Protein AF-A0A7C7V358-F1 (afdb_monomer_lite)

Foldseek 3Di:
DDPDPVVVVVVCPCPDPCPVVVVLVVVLVVLVVVLVVVLVVLVVVCVVCVVCNVVSVVCNVVVNVVSVVVSVVSVVVSVVVVVVVVVVVVVPVVVVVLVVQLVVLVVLLVVLVVCVVPDDDDPVVNVVSVVSNVVSVVSNVVSVVVVVVVVVVVPPPDCPDPDPDDPVVVVVVVVD

pLDDT: mean 75.27, std 15.11, range [42.34, 94.0]

Secondary structure (DSSP, 8-state):
-PPPTHHHHHTTSS--THHHHHHHHHHHHHHHHHHHHHHHHHHHHHHH-GGGHHHHHHHHHHHHHHHHHHHHHHHHHHHHHHHHHHHHHHHHHHHHHHHHHHHHHHHHHHHHHHHHHHS---HHHHHHHHHHHHHHHHHHHHHHHHHHHHHHHTS-----------HHHHHHHTT-

Radius of gyration: 32.17 Å; chains: 1; bounding box: 80×37×87 Å

Sequence (176 aa):
MGPSLTSVLAMSARRSLGLPIILAIAMTAILVVLAVGWVFLATLGIVGAPRLAGLSWTLLSVGSAFLVLLLVGVIIYLGLSIKTINLNRRQSNFIDSVTHEFKSPIASMKLCLQTLSRRQVSEEERKGFYHFMLEDLDRLDQLVNHVLAAGRLDTPLEDDGVEEVGLHTVLEECAA

Structure (mmCIF, N/CA/C/O backbone):
data_AF-A0A7C7V358-F1
#
_entry.id   AF-A0A7C7V358-F1
#
loop_
_atom_site.group_PDB
_atom_site.id
_atom_site.type_symbol
_atom_site.label_atom_id
_atom_site.label_alt_id
_atom_site.label_comp_id
_atom_site.label_asym_id
_atom_site.label_entity_id
_atom_site.label_seq_id
_atom_site.pdbx_PDB_ins_code
_atom_site.Cartn_x
_atom_site.Cartn_y
_atom_site.Cartn_z
_atom_site.occupancy
_atom_site.B_iso_or_equiv
_atom_site.auth_seq_id
_atom_site.auth_comp_id
_atom_site.auth_asym_id
_atom_site.auth_atom_id
_atom_site.pdbx_PDB_model_num
ATOM 1 N N . MET A 1 1 ? 27.150 19.263 29.887 1.00 45.88 1 MET A N 1
ATOM 2 C CA . MET A 1 1 ? 25.807 19.380 29.276 1.00 45.88 1 MET A CA 1
ATOM 3 C C . MET A 1 1 ? 25.882 18.820 27.865 1.00 45.88 1 MET A C 1
ATOM 5 O O . MET A 1 1 ? 26.129 19.558 26.925 1.00 45.88 1 MET A O 1
ATOM 9 N N . GLY A 1 2 ? 25.807 17.495 27.738 1.00 53.81 2 GLY A N 1
ATOM 10 C CA . GLY A 1 2 ? 25.774 16.819 26.440 1.00 53.81 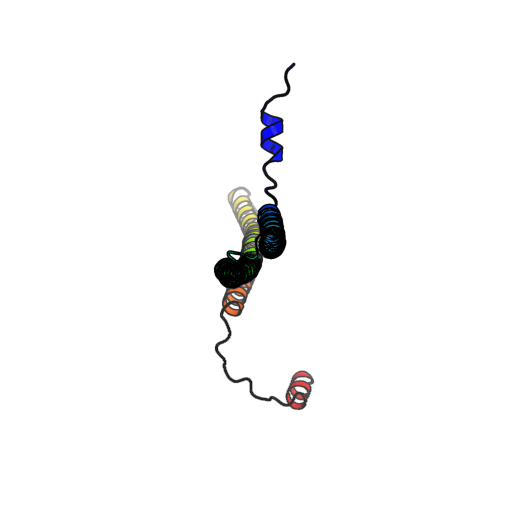2 GLY A CA 1
ATOM 11 C C . GLY A 1 2 ? 24.330 16.438 26.116 1.00 53.81 2 GLY A C 1
ATOM 12 O O . GLY A 1 2 ? 23.625 16.013 27.035 1.00 53.81 2 GLY A O 1
ATOM 13 N N . PRO A 1 3 ? 23.857 16.600 24.873 1.00 47.56 3 PRO A N 1
ATOM 14 C CA . PRO A 1 3 ? 22.538 16.116 24.498 1.00 47.56 3 PRO A CA 1
ATOM 15 C C . PRO A 1 3 ? 22.508 14.587 24.630 1.00 47.56 3 PRO A C 1
ATOM 17 O O . PRO A 1 3 ? 23.305 13.872 24.026 1.00 47.56 3 PRO A O 1
ATOM 20 N N . SER A 1 4 ? 21.612 14.097 25.484 1.00 51.22 4 SER A N 1
ATOM 21 C CA . SER A 1 4 ? 21.390 12.680 25.753 1.00 51.22 4 SER A CA 1
ATOM 22 C C . SER A 1 4 ? 20.957 11.940 24.485 1.00 51.22 4 SER A C 1
ATOM 24 O O . SER A 1 4 ? 19.981 12.325 23.842 1.00 51.22 4 SER A O 1
ATOM 26 N N . LEU A 1 5 ? 21.635 10.825 24.183 1.00 54.69 5 LEU A N 1
ATOM 27 C CA . LEU A 1 5 ? 21.347 9.879 23.087 1.00 54.69 5 LEU A CA 1
ATOM 28 C C . LEU A 1 5 ? 19.884 9.385 23.015 1.00 54.69 5 LEU A C 1
ATOM 30 O O . LEU A 1 5 ? 19.464 8.806 22.015 1.00 54.69 5 LEU A O 1
ATOM 34 N N . THR A 1 6 ? 19.091 9.631 24.053 1.00 54.47 6 THR A N 1
ATOM 35 C CA . THR A 1 6 ? 17.671 9.286 24.141 1.00 54.47 6 THR A CA 1
ATOM 36 C C . THR A 1 6 ? 16.774 10.117 23.216 1.00 54.47 6 THR A C 1
ATOM 38 O O . THR A 1 6 ? 15.739 9.611 22.789 1.00 54.47 6 THR A O 1
ATOM 41 N N . SER A 1 7 ? 17.161 11.342 22.830 1.00 48.53 7 SER A N 1
ATOM 42 C CA . SER A 1 7 ? 16.366 12.162 21.895 1.00 48.53 7 SER A CA 1
ATOM 43 C C . SER A 1 7 ? 16.517 11.723 20.434 1.00 48.53 7 SER A C 1
ATOM 45 O O . SER A 1 7 ? 15.564 11.810 19.662 1.00 48.53 7 SER A O 1
ATOM 47 N N . VAL A 1 8 ? 17.679 11.176 20.063 1.00 51.94 8 VAL A N 1
ATOM 48 C CA . VAL A 1 8 ? 17.954 10.696 18.698 1.00 51.94 8 VAL A CA 1
ATOM 49 C C . VAL A 1 8 ? 17.206 9.388 18.406 1.00 51.94 8 VAL A C 1
ATOM 51 O O . VAL A 1 8 ? 16.753 9.169 17.283 1.00 51.94 8 VAL A O 1
ATOM 54 N N . LEU A 1 9 ? 16.988 8.539 19.418 1.00 48.62 9 LEU A N 1
ATOM 55 C CA . LEU A 1 9 ? 16.274 7.265 19.255 1.00 48.62 9 LEU A CA 1
ATOM 56 C C . LEU A 1 9 ? 14.742 7.406 19.211 1.00 48.62 9 LEU A C 1
ATOM 58 O O . LEU A 1 9 ? 14.074 6.545 18.640 1.00 48.62 9 LEU A O 1
ATOM 62 N N . ALA A 1 10 ? 14.174 8.505 19.720 1.00 42.34 10 ALA A N 1
ATOM 63 C CA . ALA A 1 10 ? 12.727 8.749 19.679 1.00 42.34 10 ALA A CA 1
ATOM 64 C C . ALA A 1 10 ? 12.214 9.235 18.304 1.00 42.34 10 ALA A C 1
ATOM 66 O O . ALA A 1 10 ? 11.021 9.130 18.019 1.00 42.34 10 ALA A O 1
ATOM 67 N N . MET A 1 11 ? 13.094 9.712 17.414 1.00 42.78 11 MET A N 1
ATOM 68 C CA . MET A 1 11 ? 12.719 10.180 16.067 1.00 42.78 11 MET A CA 1
ATOM 69 C C . MET A 1 11 ? 12.643 9.070 15.001 1.00 42.78 11 MET A C 1
ATOM 71 O O . MET A 1 11 ? 12.193 9.326 13.888 1.00 42.78 11 MET A O 1
ATOM 75 N N . SER A 1 12 ? 13.021 7.827 15.323 1.00 43.06 12 SER A N 1
ATOM 76 C CA . SER A 1 12 ? 12.978 6.689 14.382 1.00 43.06 12 SER A CA 1
ATOM 77 C C . SER A 1 12 ? 11.651 5.907 14.419 1.00 43.06 12 SER A C 1
ATOM 79 O O . SER A 1 12 ? 11.396 5.054 13.572 1.00 43.06 12 SER A O 1
ATOM 81 N N . ALA A 1 13 ? 10.753 6.212 15.363 1.00 44.44 13 ALA A N 1
ATOM 82 C CA . ALA A 1 13 ? 9.520 5.452 15.608 1.00 44.44 13 ALA A CA 1
ATOM 83 C C . ALA A 1 13 ? 8.264 6.013 14.904 1.00 44.44 13 ALA A C 1
ATOM 85 O O . ALA A 1 13 ? 7.138 5.810 15.346 1.00 44.44 13 ALA A O 1
ATOM 86 N N . ARG A 1 14 ? 8.445 6.689 13.766 1.00 49.94 14 ARG A N 1
ATOM 87 C CA . ARG A 1 14 ? 7.418 6.835 12.721 1.00 49.94 14 ARG A CA 1
ATOM 88 C C . ARG A 1 14 ? 7.993 6.285 11.423 1.00 49.94 14 ARG A C 1
ATOM 90 O O . ARG A 1 14 ? 8.150 7.022 10.455 1.00 49.94 14 ARG A O 1
ATOM 97 N N . ARG A 1 15 ? 8.409 5.012 11.423 1.00 52.16 15 ARG A N 1
ATOM 98 C CA . ARG A 1 15 ? 8.930 4.352 10.218 1.00 52.16 15 ARG A CA 1
ATOM 99 C C . ARG A 1 15 ? 7.880 4.449 9.120 1.00 52.16 15 ARG A C 1
A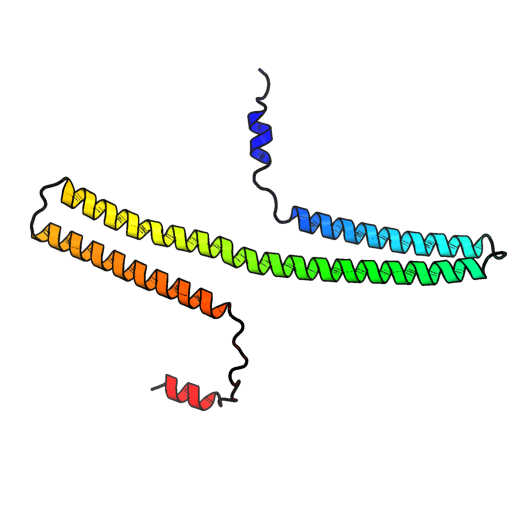TOM 101 O O . ARG A 1 15 ? 6.856 3.775 9.136 1.00 52.16 15 ARG A O 1
ATOM 108 N N . SER A 1 16 ? 8.140 5.372 8.206 1.00 53.31 16 SER A N 1
ATOM 109 C CA . SER A 1 16 ? 7.277 5.749 7.107 1.00 53.31 16 SER A CA 1
ATOM 110 C C . SER A 1 16 ? 7.027 4.530 6.233 1.00 53.31 16 SER A C 1
ATOM 112 O O . SER A 1 16 ? 7.941 4.057 5.562 1.00 53.31 16 SER A O 1
ATOM 114 N N . LEU A 1 17 ? 5.782 4.061 6.174 1.00 56.66 17 LEU A N 1
ATOM 115 C CA . LEU A 1 17 ? 5.354 3.051 5.201 1.00 56.66 17 LEU A CA 1
ATOM 116 C C . LEU A 1 17 ? 5.674 3.466 3.745 1.00 56.66 17 LEU A C 1
ATOM 118 O O . LEU A 1 17 ? 5.749 2.621 2.862 1.00 56.66 17 LEU A O 1
ATOM 122 N N . GLY A 1 18 ? 5.898 4.765 3.502 1.00 59.78 18 GLY A N 1
ATOM 123 C CA . GLY A 1 18 ? 6.345 5.308 2.219 1.00 59.78 18 GLY A CA 1
ATOM 124 C C . GLY A 1 18 ? 7.832 5.109 1.899 1.00 59.78 18 GLY A C 1
ATOM 125 O O . GLY A 1 18 ? 8.185 5.178 0.731 1.00 59.78 18 GLY A O 1
ATOM 126 N N . LEU A 1 19 ? 8.703 4.818 2.876 1.00 70.50 19 LEU A N 1
ATOM 127 C CA . LEU A 1 19 ? 10.143 4.593 2.643 1.00 70.50 19 LEU A CA 1
ATOM 128 C C . LEU A 1 19 ? 10.421 3.435 1.670 1.00 70.50 19 LEU A C 1
ATOM 130 O O . LEU A 1 19 ? 11.157 3.657 0.712 1.00 70.50 19 LEU A O 1
ATOM 134 N N . PRO A 1 20 ? 9.835 2.230 1.841 1.00 75.06 20 PRO A N 1
ATOM 135 C CA . PRO A 1 20 ? 10.057 1.139 0.892 1.00 75.06 20 PRO A CA 1
ATOM 136 C C . PRO A 1 20 ? 9.489 1.447 -0.499 1.00 75.06 20 PRO A C 1
ATOM 138 O O . PRO A 1 20 ? 10.086 1.050 -1.492 1.00 75.06 20 PRO A O 1
ATOM 141 N N . ILE A 1 21 ? 8.384 2.197 -0.592 1.00 78.12 21 ILE A N 1
ATOM 142 C CA . ILE A 1 21 ? 7.776 2.586 -1.875 1.00 78.12 21 ILE A CA 1
ATOM 143 C C . ILE A 1 21 ? 8.664 3.603 -2.602 1.00 78.12 21 ILE A C 1
ATOM 145 O O . ILE A 1 21 ? 8.953 3.437 -3.783 1.00 78.12 21 ILE A O 1
ATOM 149 N N . ILE A 1 22 ? 9.148 4.626 -1.895 1.00 80.81 22 ILE A N 1
ATOM 150 C CA . ILE A 1 22 ? 10.068 5.631 -2.444 1.00 80.81 22 ILE A CA 1
ATOM 151 C C . ILE A 1 22 ? 11.384 4.969 -2.863 1.00 80.81 22 ILE A C 1
ATOM 153 O O . ILE A 1 22 ? 11.877 5.242 -3.954 1.00 80.81 22 ILE A O 1
ATOM 157 N N . LEU A 1 23 ? 11.922 4.062 -2.041 1.00 83.06 23 LEU A N 1
ATOM 158 C CA . LEU A 1 23 ? 13.105 3.267 -2.372 1.00 83.06 23 LEU A CA 1
ATOM 159 C C . LEU A 1 23 ? 12.881 2.447 -3.652 1.00 83.06 23 LEU A C 1
ATOM 161 O O . LEU A 1 23 ? 13.744 2.422 -4.522 1.00 83.06 23 LEU A O 1
ATOM 165 N N . ALA A 1 24 ? 11.715 1.814 -3.789 1.00 83.44 24 ALA A N 1
ATOM 166 C CA . ALA A 1 24 ? 11.365 1.003 -4.947 1.00 83.44 24 ALA A CA 1
ATOM 167 C C . ALA A 1 24 ? 11.211 1.841 -6.230 1.00 83.44 24 ALA A C 1
ATOM 169 O O . ALA A 1 24 ? 11.711 1.453 -7.287 1.00 83.44 24 ALA A O 1
ATOM 170 N N . ILE A 1 25 ? 10.591 3.022 -6.139 1.00 84.88 25 ILE A N 1
ATOM 171 C CA . ILE A 1 25 ? 10.501 3.985 -7.247 1.00 84.88 25 ILE A CA 1
ATOM 172 C C . ILE A 1 25 ? 11.897 4.480 -7.635 1.00 84.88 25 ILE A C 1
ATOM 174 O O . ILE A 1 25 ? 12.236 4.477 -8.816 1.00 84.88 25 ILE A O 1
ATOM 178 N N . ALA A 1 26 ? 12.730 4.852 -6.659 1.00 89.50 26 ALA A N 1
ATOM 179 C CA . ALA A 1 26 ? 14.101 5.294 -6.901 1.00 89.50 26 ALA A CA 1
ATOM 180 C C . ALA A 1 26 ? 14.944 4.192 -7.564 1.00 89.50 26 ALA A C 1
ATOM 182 O O . ALA A 1 26 ? 15.634 4.452 -8.547 1.00 89.50 26 ALA A O 1
ATOM 183 N N . MET A 1 27 ? 14.837 2.950 -7.086 1.00 86.88 27 MET A N 1
ATOM 184 C CA . MET A 1 27 ? 15.497 1.784 -7.679 1.00 86.88 27 MET A CA 1
ATOM 185 C C . MET A 1 27 ? 15.038 1.547 -9.124 1.00 86.88 27 MET A C 1
ATOM 187 O O . MET A 1 27 ? 15.864 1.293 -9.997 1.00 86.88 27 MET A O 1
ATOM 191 N N . THR A 1 28 ? 13.739 1.699 -9.395 1.00 90.12 28 THR A N 1
ATOM 192 C CA . THR A 1 28 ? 13.183 1.596 -10.753 1.00 90.12 28 THR A CA 1
ATOM 193 C C . THR A 1 28 ? 13.727 2.706 -11.653 1.00 90.12 28 THR A C 1
ATOM 195 O O . THR A 1 28 ? 14.178 2.427 -12.759 1.00 90.12 28 THR A O 1
ATOM 198 N N . ALA A 1 29 ? 13.765 3.953 -11.175 1.00 89.12 29 ALA A N 1
ATOM 199 C CA . ALA A 1 29 ? 14.315 5.084 -11.920 1.00 89.12 29 ALA A CA 1
ATOM 200 C C . ALA A 1 29 ? 15.801 4.882 -12.261 1.00 89.12 29 ALA A C 1
ATOM 202 O O . ALA A 1 29 ? 16.205 5.117 -13.397 1.00 89.12 29 ALA A O 1
ATOM 203 N N . ILE A 1 30 ? 16.599 4.378 -11.313 1.00 92.44 30 ILE A N 1
ATOM 204 C CA . ILE A 1 30 ? 18.006 4.015 -11.547 1.00 92.44 30 ILE A CA 1
ATOM 205 C C . ILE A 1 30 ? 18.114 2.953 -12.643 1.00 92.44 30 ILE A C 1
ATOM 207 O O . ILE A 1 30 ? 18.960 3.070 -13.526 1.00 92.44 30 ILE A O 1
ATOM 211 N N . LEU A 1 31 ? 17.246 1.941 -12.622 1.00 90.31 31 LEU A N 1
ATOM 212 C CA . LEU A 1 31 ? 17.234 0.888 -13.633 1.00 90.31 31 LEU A CA 1
ATOM 213 C C . LEU A 1 31 ? 16.914 1.435 -15.030 1.00 90.31 31 LEU A C 1
ATOM 215 O O . LEU A 1 31 ? 17.564 1.047 -15.997 1.00 90.31 31 LEU A O 1
ATOM 219 N N . VAL A 1 32 ? 15.982 2.389 -15.133 1.00 91.00 32 VAL A N 1
ATOM 220 C CA . VAL A 1 32 ? 15.691 3.094 -16.392 1.00 91.00 32 VAL A CA 1
ATOM 221 C C . VAL A 1 32 ? 16.901 3.899 -16.865 1.00 91.00 32 VAL A C 1
ATOM 223 O O . VAL A 1 32 ? 17.272 3.807 -18.033 1.00 91.00 32 VAL A O 1
ATOM 226 N N . VAL A 1 33 ? 17.555 4.651 -15.976 1.00 94.00 33 VAL A N 1
ATOM 227 C CA . VAL A 1 33 ? 18.757 5.429 -16.319 1.00 94.00 33 VAL A CA 1
ATOM 228 C C . VAL A 1 33 ? 19.883 4.516 -16.804 1.00 94.00 33 VAL A C 1
ATOM 230 O O . VAL A 1 33 ? 20.504 4.806 -17.825 1.00 94.00 33 VAL A O 1
ATOM 233 N N . LEU A 1 34 ? 20.118 3.393 -16.123 1.00 91.44 34 LEU A N 1
ATOM 234 C CA . LEU A 1 34 ? 21.093 2.388 -16.546 1.00 91.44 34 LEU A CA 1
ATOM 235 C C . LEU A 1 34 ? 20.725 1.774 -17.898 1.00 91.44 34 LEU A C 1
ATOM 237 O O . LEU A 1 34 ? 21.609 1.586 -18.729 1.00 91.44 34 LEU A O 1
ATOM 241 N N . ALA A 1 35 ? 19.440 1.509 -18.147 1.00 90.12 35 ALA A N 1
ATOM 242 C CA . ALA A 1 35 ? 18.982 0.981 -19.424 1.00 90.12 35 ALA A CA 1
ATOM 243 C C . ALA A 1 35 ? 19.246 1.960 -20.576 1.00 90.12 35 ALA A C 1
ATOM 245 O O . ALA A 1 35 ? 19.804 1.576 -21.605 1.00 90.12 35 ALA A O 1
ATOM 246 N N . VAL A 1 36 ? 18.906 3.238 -20.386 1.00 91.12 36 VAL A N 1
ATOM 247 C CA . VAL A 1 36 ? 19.161 4.297 -21.373 1.00 91.12 36 VAL A CA 1
ATOM 248 C C . VAL A 1 36 ? 20.663 4.499 -21.575 1.00 91.12 36 VAL A C 1
ATOM 250 O O . VAL A 1 36 ? 21.123 4.574 -22.713 1.00 91.12 36 VAL A O 1
ATOM 253 N N . GLY A 1 37 ? 21.441 4.529 -20.489 1.00 92.06 37 GLY A N 1
ATOM 254 C CA . GLY A 1 37 ? 22.897 4.657 -20.535 1.00 92.06 37 GLY A CA 1
ATOM 255 C C . GLY A 1 37 ? 23.566 3.502 -21.279 1.00 92.06 37 GLY A C 1
ATOM 256 O O . GLY A 1 37 ? 24.440 3.740 -22.110 1.00 92.06 37 GLY A O 1
ATOM 257 N N . TRP A 1 38 ? 23.117 2.265 -21.047 1.00 91.25 38 TRP A N 1
ATOM 258 C CA . TRP A 1 38 ? 23.580 1.081 -21.771 1.00 91.25 38 TRP A CA 1
ATOM 259 C C . TRP A 1 38 ? 23.320 1.198 -23.274 1.00 91.25 38 TRP A C 1
ATOM 261 O O . TRP A 1 38 ? 24.244 1.027 -24.068 1.00 91.25 38 TRP A O 1
ATOM 271 N N . VAL A 1 39 ? 22.087 1.538 -23.669 1.00 89.56 39 VAL A N 1
ATOM 272 C CA . VAL A 1 39 ? 21.720 1.713 -25.084 1.00 89.56 39 VAL A CA 1
ATOM 273 C C . VAL A 1 39 ? 22.569 2.812 -25.725 1.00 89.56 39 VAL A C 1
ATOM 275 O O . VAL A 1 39 ? 23.140 2.600 -26.793 1.00 89.56 39 VAL A O 1
ATOM 278 N N . PHE A 1 40 ? 22.727 3.954 -25.056 1.00 90.94 40 PHE A N 1
ATOM 279 C CA . PHE A 1 40 ? 23.531 5.068 -25.554 1.00 90.94 40 PHE A CA 1
ATOM 280 C C . PHE A 1 40 ? 25.004 4.678 -25.753 1.00 90.94 40 PHE A C 1
ATOM 282 O O . PHE A 1 40 ? 25.555 4.868 -26.841 1.00 90.94 40 PHE A O 1
ATOM 289 N N . LEU A 1 41 ? 25.634 4.059 -24.750 1.00 87.62 41 LEU A N 1
ATOM 290 C CA . LEU A 1 41 ? 27.035 3.635 -24.822 1.00 87.62 41 LEU A CA 1
ATOM 291 C C . LEU A 1 41 ? 27.250 2.558 -25.898 1.00 87.62 41 LEU A C 1
ATOM 293 O O . LEU A 1 41 ? 28.234 2.609 -26.639 1.00 87.62 41 LEU A O 1
ATOM 297 N N . ALA A 1 42 ? 26.304 1.624 -26.029 1.00 86.81 42 ALA A N 1
ATOM 298 C CA . ALA A 1 42 ? 26.333 0.596 -27.061 1.00 86.81 42 ALA A CA 1
ATOM 299 C C . ALA A 1 42 ? 26.249 1.208 -28.470 1.00 86.81 42 ALA A C 1
ATOM 301 O O . ALA A 1 42 ? 27.016 0.813 -29.348 1.00 86.81 42 ALA A O 1
ATOM 302 N N . THR A 1 43 ? 25.396 2.220 -28.684 1.00 83.19 43 THR A N 1
ATOM 303 C CA . THR A 1 43 ? 25.312 2.922 -29.980 1.00 83.19 43 THR A CA 1
ATOM 304 C C . THR A 1 43 ? 26.583 3.704 -30.326 1.00 83.19 43 THR A C 1
ATOM 306 O O . THR A 1 43 ? 27.043 3.635 -31.464 1.00 83.19 43 THR A O 1
ATOM 309 N N . LEU A 1 44 ? 27.217 4.371 -29.354 1.00 85.06 44 LEU A N 1
ATOM 310 C CA . LEU A 1 44 ? 28.504 5.059 -29.543 1.00 85.06 44 LEU A CA 1
ATOM 311 C C . LEU A 1 44 ? 29.640 4.094 -29.913 1.00 85.06 44 LEU A C 1
ATOM 313 O O . LEU A 1 44 ? 30.450 4.400 -30.790 1.00 85.06 44 LEU A O 1
ATOM 317 N N . GLY A 1 45 ? 29.678 2.911 -29.293 1.00 82.75 45 GLY A N 1
ATOM 318 C CA . GLY A 1 45 ? 30.662 1.873 -29.611 1.00 82.75 45 GLY A CA 1
ATOM 319 C C . GLY A 1 45 ? 30.552 1.356 -31.050 1.00 82.75 45 GLY A C 1
ATOM 320 O O . GLY A 1 45 ? 31.574 1.133 -31.701 1.00 82.75 45 GLY A O 1
ATOM 321 N N . ILE A 1 46 ? 29.326 1.235 -31.575 1.00 80.88 46 ILE A N 1
ATOM 322 C CA . ILE A 1 46 ? 29.064 0.810 -32.962 1.00 80.88 46 ILE A CA 1
ATOM 323 C C . ILE A 1 46 ? 29.610 1.836 -33.967 1.00 80.88 46 ILE A C 1
ATOM 325 O O . ILE A 1 46 ? 30.197 1.451 -34.978 1.00 80.88 46 ILE A O 1
ATOM 329 N N . VAL A 1 47 ? 29.456 3.134 -33.681 1.00 80.69 47 VAL A N 1
ATOM 330 C CA . VAL A 1 47 ? 29.930 4.223 -34.553 1.00 80.69 47 VAL A CA 1
ATOM 331 C C . VAL A 1 47 ? 31.458 4.369 -34.506 1.00 80.69 47 VAL A C 1
ATOM 333 O O . VAL A 1 47 ? 32.078 4.646 -35.532 1.00 80.69 47 VAL A O 1
ATOM 336 N N . GLY A 1 48 ? 32.083 4.159 -33.342 1.00 80.75 48 GLY A N 1
ATOM 337 C CA . GLY A 1 48 ? 33.529 4.337 -33.154 1.00 80.75 48 GLY A CA 1
ATOM 338 C C . GLY A 1 48 ? 34.410 3.187 -33.661 1.00 80.75 48 GLY A C 1
ATOM 339 O O . GLY A 1 48 ? 35.566 3.419 -34.013 1.00 80.75 48 GLY A O 1
ATOM 340 N N . ALA A 1 49 ? 33.899 1.952 -33.716 1.00 76.94 49 ALA A N 1
ATOM 341 C CA . ALA A 1 49 ? 34.684 0.771 -34.094 1.00 76.94 49 ALA A CA 1
ATOM 342 C C . ALA A 1 49 ? 33.891 -0.208 -34.991 1.00 76.94 49 ALA A C 1
ATOM 344 O O . ALA A 1 49 ? 33.540 -1.310 -34.559 1.00 76.94 49 ALA A O 1
ATOM 345 N N . PRO A 1 50 ? 33.676 0.116 -36.282 1.00 72.50 50 PRO A N 1
ATOM 346 C CA . PRO A 1 50 ? 32.854 -0.697 -37.188 1.00 72.50 50 PRO A CA 1
ATOM 347 C C . PRO A 1 50 ? 33.415 -2.105 -37.460 1.00 72.50 50 PRO A C 1
ATOM 349 O O . PRO A 1 50 ? 32.696 -2.972 -37.952 1.00 72.50 50 PRO A O 1
ATOM 352 N N . ARG A 1 51 ? 34.683 -2.376 -37.107 1.00 74.00 51 ARG A N 1
ATOM 353 C CA . ARG A 1 51 ? 35.330 -3.691 -37.280 1.00 74.00 51 ARG A CA 1
ATOM 354 C C . ARG A 1 51 ? 34.671 -4.827 -36.482 1.00 74.00 51 ARG A C 1
ATOM 356 O O . ARG A 1 51 ? 34.834 -5.976 -36.872 1.00 74.00 51 ARG A O 1
ATOM 363 N N . LEU A 1 52 ? 33.939 -4.531 -35.403 1.00 68.69 52 LEU A N 1
ATOM 364 C CA . LEU A 1 52 ? 33.242 -5.528 -34.568 1.00 68.69 52 LEU A CA 1
ATOM 365 C C . LEU A 1 52 ? 31.713 -5.363 -34.592 1.00 68.69 52 LEU A C 1
ATOM 367 O O . LEU A 1 52 ? 31.027 -5.847 -33.692 1.00 68.69 52 LEU A O 1
ATOM 371 N N . ALA A 1 53 ? 31.170 -4.711 -35.628 1.00 71.25 53 ALA A N 1
ATOM 372 C CA . ALA A 1 53 ? 29.758 -4.335 -35.694 1.00 71.25 53 ALA A CA 1
ATOM 373 C C . ALA A 1 53 ? 28.802 -5.505 -35.396 1.00 71.25 53 ALA A C 1
ATOM 375 O O . ALA A 1 53 ? 27.888 -5.349 -34.592 1.00 71.25 53 ALA A O 1
ATOM 376 N N . GLY A 1 54 ? 29.041 -6.692 -35.967 1.00 76.88 54 GLY A N 1
ATOM 377 C CA . GLY A 1 54 ? 28.176 -7.860 -35.756 1.00 76.88 54 GLY A CA 1
ATOM 378 C C . GLY A 1 54 ? 28.014 -8.247 -34.281 1.00 76.88 54 GLY A C 1
ATOM 379 O O . GLY A 1 54 ? 26.897 -8.488 -33.827 1.00 76.88 54 GLY A O 1
ATOM 380 N N . LEU A 1 55 ? 29.105 -8.223 -33.508 1.00 78.06 55 LEU A N 1
ATOM 381 C CA . LEU A 1 55 ? 29.070 -8.538 -32.081 1.00 78.06 55 LEU A CA 1
ATOM 382 C C . LEU A 1 55 ? 28.300 -7.454 -31.307 1.00 78.06 55 LEU A C 1
ATOM 384 O O . LEU A 1 55 ? 27.401 -7.769 -30.531 1.00 78.06 55 LEU A O 1
ATOM 388 N N . SER A 1 56 ? 28.564 -6.175 -31.578 1.00 81.88 56 SER A N 1
ATOM 389 C CA . SER A 1 56 ? 27.899 -5.051 -30.904 1.00 81.88 56 SER A CA 1
ATOM 390 C C . SER A 1 56 ? 26.376 -5.034 -31.097 1.00 81.88 56 SER A C 1
ATOM 392 O O . SER A 1 56 ? 25.651 -4.765 -30.141 1.00 81.88 56 SER A O 1
ATOM 394 N N . TRP A 1 57 ? 25.873 -5.380 -32.288 1.00 81.19 57 TRP A N 1
ATOM 395 C CA . TRP A 1 57 ? 24.428 -5.480 -32.548 1.00 81.19 57 TRP A CA 1
ATOM 396 C C . TRP A 1 57 ? 23.766 -6.611 -31.753 1.00 81.19 57 TRP A C 1
ATOM 398 O O . TRP A 1 57 ? 22.682 -6.418 -31.202 1.00 81.19 57 TRP A O 1
ATOM 408 N N . THR A 1 58 ? 24.430 -7.768 -31.640 1.00 86.56 58 THR A N 1
ATOM 409 C CA . THR A 1 58 ? 23.915 -8.890 -30.835 1.00 86.56 58 THR A CA 1
ATOM 410 C C . THR A 1 58 ? 23.903 -8.582 -29.337 1.00 86.56 58 THR A C 1
ATOM 412 O O . THR A 1 58 ? 22.924 -8.893 -28.662 1.00 86.56 58 THR A O 1
ATOM 415 N N . LEU A 1 59 ? 24.932 -7.909 -28.804 1.00 86.50 59 LEU A N 1
ATOM 416 C CA . LEU A 1 59 ? 24.933 -7.481 -27.400 1.00 86.50 59 LEU A CA 1
ATOM 417 C C . LEU A 1 59 ? 23.862 -6.423 -27.116 1.00 86.50 59 LEU A C 1
ATOM 419 O O . LEU A 1 59 ? 23.278 -6.425 -26.032 1.00 86.50 59 LEU A O 1
ATOM 423 N N . LEU A 1 60 ? 23.592 -5.528 -28.069 1.00 88.00 60 LEU A N 1
ATOM 424 C CA . LEU A 1 60 ? 22.577 -4.490 -27.914 1.00 88.00 60 LEU A CA 1
ATOM 425 C C . LEU A 1 60 ? 21.173 -5.097 -27.829 1.00 88.00 60 LEU A C 1
ATOM 427 O O . LEU A 1 60 ? 20.422 -4.744 -26.919 1.00 88.00 60 LEU A O 1
ATOM 431 N N . SER A 1 61 ? 20.833 -6.033 -28.721 1.00 87.81 61 SER A N 1
ATOM 432 C CA . SER A 1 61 ? 19.515 -6.678 -28.713 1.00 87.81 61 SER A CA 1
ATOM 433 C C . SER A 1 61 ? 19.305 -7.541 -27.467 1.00 87.81 61 SER A C 1
ATOM 435 O O . SER A 1 61 ? 18.281 -7.403 -26.797 1.00 87.81 61 SER A O 1
ATOM 437 N N . VAL A 1 62 ? 20.292 -8.365 -27.102 1.00 91.56 62 VAL A N 1
ATOM 438 C CA . VAL A 1 62 ? 20.227 -9.229 -25.913 1.00 91.56 62 VAL A CA 1
ATOM 439 C C . VAL A 1 62 ? 20.173 -8.399 -24.629 1.00 91.56 62 VAL A C 1
ATOM 441 O O . VAL A 1 62 ? 19.325 -8.646 -23.772 1.00 91.56 62 VAL A O 1
ATOM 444 N N . GLY A 1 63 ? 21.029 -7.381 -24.502 1.00 88.94 63 GLY A N 1
ATOM 445 C CA . GLY A 1 63 ? 21.060 -6.508 -23.328 1.00 88.94 63 GLY A CA 1
ATOM 446 C C . GLY A 1 63 ? 19.780 -5.685 -23.171 1.00 88.94 63 GLY A C 1
ATOM 447 O O . GLY A 1 63 ? 19.245 -5.582 -22.069 1.00 88.94 63 GLY A O 1
ATOM 448 N N . SER A 1 64 ? 19.244 -5.151 -24.272 1.00 90.38 64 SER A N 1
ATOM 449 C CA . SER A 1 64 ? 17.979 -4.410 -24.259 1.00 90.38 64 SER A CA 1
ATOM 450 C C . SER A 1 64 ? 16.799 -5.304 -23.868 1.00 90.38 64 SER A C 1
ATOM 452 O O . SER A 1 64 ? 16.025 -4.928 -22.987 1.00 90.38 64 SER A O 1
ATOM 454 N N . ALA A 1 65 ? 16.698 -6.509 -24.439 1.00 91.12 65 ALA A N 1
ATOM 455 C CA . ALA A 1 65 ? 15.646 -7.463 -24.090 1.00 91.12 65 ALA A CA 1
ATOM 456 C C . ALA A 1 65 ? 15.690 -7.851 -22.601 1.00 91.12 65 ALA A C 1
ATOM 458 O O . ALA A 1 65 ? 14.654 -7.865 -21.934 1.00 91.12 65 ALA A O 1
ATOM 459 N N . PHE A 1 66 ? 16.886 -8.102 -22.059 1.00 91.88 66 PHE A N 1
ATOM 460 C CA . PHE A 1 66 ? 17.070 -8.402 -20.639 1.00 91.88 66 PHE A CA 1
ATOM 461 C C . PHE A 1 66 ? 16.650 -7.233 -19.734 1.00 91.88 66 PHE A C 1
ATOM 463 O O . PHE A 1 66 ? 15.945 -7.443 -18.748 1.00 91.88 66 PHE A O 1
ATOM 470 N N . LEU A 1 67 ? 17.022 -5.997 -20.082 1.00 91.12 67 LEU A N 1
ATOM 471 C CA . LEU A 1 67 ? 16.638 -4.803 -19.322 1.00 91.12 67 LEU A CA 1
ATOM 472 C C . LEU A 1 67 ? 15.123 -4.580 -19.311 1.00 91.12 67 LEU A C 1
ATOM 474 O O . LEU A 1 67 ? 14.566 -4.280 -18.257 1.00 91.12 67 LEU A O 1
ATOM 478 N N . VAL A 1 68 ? 14.451 -4.762 -20.452 1.00 91.00 68 VAL A N 1
ATOM 479 C CA . VAL A 1 68 ? 12.986 -4.657 -20.543 1.00 91.00 68 VAL A CA 1
ATOM 480 C C . VAL A 1 68 ? 12.313 -5.713 -19.670 1.00 91.00 68 VAL A C 1
ATOM 482 O O . VAL A 1 68 ? 11.408 -5.380 -18.907 1.00 91.00 68 VAL A O 1
ATOM 485 N N . LEU A 1 69 ? 12.780 -6.964 -19.725 1.00 93.50 69 LEU A N 1
ATOM 486 C CA . LEU A 1 69 ? 12.264 -8.044 -18.883 1.00 93.50 69 LEU A CA 1
ATOM 487 C C . LEU A 1 69 ? 12.394 -7.706 -17.390 1.00 93.50 69 LEU A C 1
ATOM 489 O O . LEU A 1 69 ? 11.444 -7.884 -16.626 1.00 93.50 69 LEU A O 1
ATOM 493 N N . LEU A 1 70 ? 13.551 -7.182 -16.984 1.00 91.06 70 LEU A N 1
ATOM 494 C CA . LEU A 1 70 ? 13.812 -6.782 -15.603 1.00 91.06 70 LEU A CA 1
ATOM 495 C C . LEU A 1 70 ? 12.873 -5.642 -15.172 1.00 91.06 70 LEU A C 1
ATOM 497 O O . LEU A 1 70 ? 12.285 -5.696 -14.093 1.00 91.06 70 LEU A O 1
ATOM 501 N N . LEU A 1 71 ? 12.670 -4.647 -16.038 1.00 89.69 71 LEU A N 1
ATOM 502 C CA . LEU A 1 71 ? 11.784 -3.507 -15.792 1.00 89.69 71 LEU A CA 1
ATOM 503 C C . LEU A 1 71 ? 10.325 -3.962 -15.608 1.00 89.69 71 LEU A C 1
ATOM 505 O O . LEU A 1 71 ? 9.679 -3.577 -14.633 1.00 89.69 71 LEU A O 1
ATOM 509 N N . VAL A 1 72 ? 9.829 -4.847 -16.479 1.00 92.75 72 VAL A N 1
ATOM 510 C CA . VAL A 1 72 ? 8.489 -5.450 -16.355 1.00 92.75 72 VAL A CA 1
ATOM 511 C C . VAL A 1 72 ? 8.355 -6.221 -15.041 1.00 92.75 72 VAL A C 1
ATOM 513 O O . VAL A 1 72 ? 7.371 -6.038 -14.323 1.00 92.75 72 VAL A O 1
ATOM 516 N N . GLY A 1 73 ? 9.355 -7.032 -14.686 1.00 90.50 73 GLY A N 1
ATOM 517 C CA . GLY A 1 73 ? 9.369 -7.775 -13.426 1.00 90.50 73 GLY A CA 1
ATOM 518 C C . GLY A 1 73 ? 9.280 -6.863 -12.200 1.00 90.50 73 GLY A C 1
ATOM 519 O O . GLY A 1 73 ? 8.476 -7.117 -11.302 1.00 90.50 73 GLY A O 1
ATOM 520 N N . VAL A 1 74 ? 10.041 -5.763 -12.184 1.00 90.06 74 VAL A N 1
ATOM 521 C CA . VAL A 1 74 ? 9.997 -4.767 -11.102 1.00 90.06 74 VAL A CA 1
ATOM 522 C C . VAL A 1 74 ? 8.629 -4.087 -11.031 1.00 90.06 74 VAL A C 1
ATOM 524 O O . VAL A 1 74 ? 8.078 -3.969 -9.939 1.00 90.06 74 VAL A O 1
ATOM 527 N N . ILE A 1 75 ? 8.033 -3.698 -12.163 1.00 87.12 75 ILE A N 1
ATOM 528 C CA . ILE A 1 75 ? 6.691 -3.087 -12.185 1.00 87.12 75 ILE A CA 1
ATOM 529 C C . ILE A 1 75 ? 5.644 -4.043 -11.600 1.00 87.12 75 ILE A C 1
ATOM 531 O O . ILE A 1 75 ? 4.863 -3.638 -10.736 1.00 87.12 75 ILE A O 1
ATOM 535 N N . ILE A 1 76 ? 5.643 -5.311 -12.027 1.00 89.75 76 ILE A N 1
ATOM 536 C CA . ILE A 1 76 ? 4.720 -6.331 -11.508 1.00 89.75 76 ILE A CA 1
ATOM 537 C C . ILE A 1 76 ? 4.931 -6.518 -10.001 1.00 89.75 76 ILE A C 1
ATOM 539 O O . ILE A 1 76 ? 3.965 -6.504 -9.238 1.00 89.75 76 ILE A O 1
ATOM 543 N N . TYR A 1 77 ? 6.184 -6.630 -9.553 1.00 87.38 77 TYR A N 1
ATOM 544 C CA . TYR A 1 77 ? 6.522 -6.770 -8.137 1.00 87.38 77 TYR A CA 1
ATOM 545 C C . TYR A 1 77 ? 6.029 -5.584 -7.290 1.00 87.38 77 TYR A C 1
ATOM 547 O O . TYR A 1 77 ? 5.454 -5.793 -6.217 1.00 87.38 77 TYR A O 1
ATOM 555 N N . LEU A 1 78 ? 6.199 -4.344 -7.768 1.00 84.88 78 LEU A N 1
ATOM 556 C CA . LEU A 1 78 ? 5.670 -3.148 -7.101 1.00 84.88 78 LEU A CA 1
ATOM 557 C C . LEU A 1 78 ? 4.140 -3.184 -7.035 1.00 84.88 78 LEU A C 1
ATOM 559 O O . LEU A 1 78 ? 3.578 -2.938 -5.969 1.00 84.88 78 LEU A O 1
ATOM 563 N N . GLY A 1 79 ? 3.467 -3.519 -8.140 1.00 81.75 79 GLY A N 1
ATOM 564 C CA . GLY A 1 79 ? 2.006 -3.611 -8.194 1.00 81.75 79 GLY A CA 1
ATOM 565 C C . GLY A 1 79 ? 1.446 -4.633 -7.202 1.00 81.75 79 GLY A C 1
ATOM 566 O O . GLY A 1 79 ? 0.528 -4.321 -6.439 1.00 81.75 79 GLY A O 1
ATOM 567 N N . LEU A 1 80 ? 2.047 -5.825 -7.145 1.00 81.25 80 LEU A N 1
ATOM 568 C CA . LEU A 1 80 ? 1.684 -6.862 -6.177 1.00 81.25 80 LEU A CA 1
ATOM 569 C C . LEU A 1 80 ? 1.951 -6.409 -4.738 1.00 81.25 80 LEU A C 1
ATOM 571 O O . LEU A 1 80 ? 1.083 -6.553 -3.882 1.00 81.25 80 LEU A O 1
ATOM 575 N N . SER A 1 81 ? 3.106 -5.794 -4.475 1.00 77.62 81 SER A N 1
ATOM 576 C CA . SER A 1 81 ? 3.462 -5.293 -3.141 1.00 77.62 81 SER A CA 1
ATOM 577 C C . SER A 1 81 ? 2.486 -4.223 -2.648 1.00 77.62 81 SER A C 1
ATOM 579 O O . SER A 1 81 ? 2.052 -4.265 -1.498 1.00 77.62 81 SER A O 1
ATOM 581 N N . ILE A 1 82 ? 2.085 -3.289 -3.516 1.00 73.44 82 ILE A N 1
ATOM 582 C CA . ILE A 1 82 ? 1.088 -2.258 -3.194 1.00 73.44 82 ILE A CA 1
ATOM 583 C C . ILE A 1 82 ? -0.270 -2.901 -2.890 1.00 73.44 82 ILE A C 1
ATOM 585 O O . ILE A 1 82 ? -0.918 -2.516 -1.915 1.00 73.44 82 ILE A O 1
ATOM 589 N N . LYS A 1 83 ? -0.690 -3.904 -3.673 1.00 70.94 83 LYS A N 1
ATOM 590 C CA . LYS A 1 83 ? -1.944 -4.637 -3.444 1.00 70.94 83 LYS A CA 1
ATOM 591 C C . LYS A 1 83 ? -1.937 -5.356 -2.091 1.00 70.94 83 LYS A C 1
ATOM 593 O O . LYS A 1 83 ? -2.901 -5.230 -1.339 1.00 70.94 83 LYS A O 1
ATOM 598 N N . THR A 1 84 ? -0.836 -6.020 -1.743 1.00 62.06 84 THR A N 1
ATOM 599 C CA . THR A 1 84 ? -0.651 -6.686 -0.444 1.00 62.06 84 THR A CA 1
ATOM 600 C C . THR A 1 84 ? -0.681 -5.692 0.713 1.00 62.06 84 THR A C 1
ATOM 602 O O . THR A 1 84 ? -1.343 -5.937 1.718 1.00 62.06 84 THR A O 1
ATOM 605 N N . ILE A 1 85 ? -0.017 -4.540 0.573 1.00 63.44 85 ILE A N 1
ATOM 606 C CA . ILE A 1 85 ? -0.042 -3.485 1.594 1.00 63.44 85 ILE A CA 1
ATOM 607 C C . ILE A 1 85 ? -1.461 -2.931 1.759 1.00 63.44 85 ILE A C 1
ATOM 609 O O . ILE A 1 85 ? -1.886 -2.707 2.886 1.00 63.44 85 ILE A O 1
ATOM 613 N N . ASN A 1 86 ? -2.214 -2.732 0.674 1.00 59.91 86 ASN A N 1
ATOM 614 C CA . ASN A 1 86 ? -3.578 -2.204 0.743 1.00 59.91 86 ASN A CA 1
ATOM 615 C C . ASN A 1 86 ? -4.559 -3.184 1.413 1.00 59.91 86 ASN A C 1
ATOM 617 O O . ASN A 1 86 ? -5.389 -2.753 2.211 1.00 59.91 86 ASN A O 1
ATOM 621 N N . LEU A 1 87 ? -4.422 -4.492 1.155 1.00 56.94 87 LEU A N 1
ATOM 622 C CA . LEU A 1 87 ? -5.160 -5.535 1.882 1.00 56.94 87 LEU A CA 1
ATOM 623 C C . LEU A 1 87 ? -4.810 -5.525 3.379 1.00 56.94 87 LEU A C 1
ATOM 625 O O . LEU A 1 87 ? -5.691 -5.475 4.233 1.00 56.94 87 LEU A O 1
ATOM 629 N N . ASN A 1 88 ? -3.517 -5.483 3.705 1.00 51.66 88 ASN A N 1
ATOM 630 C CA . ASN A 1 88 ? -3.033 -5.567 5.086 1.00 51.66 88 ASN A CA 1
ATOM 631 C C . ASN A 1 88 ? -3.381 -4.308 5.915 1.00 51.66 88 ASN A C 1
ATOM 633 O O . ASN A 1 88 ? -3.668 -4.368 7.111 1.00 51.66 88 ASN A O 1
ATOM 637 N N . ARG A 1 89 ? -3.440 -3.137 5.269 1.00 50.41 89 ARG A N 1
ATOM 638 C CA . ARG A 1 89 ? -3.763 -1.859 5.924 1.00 50.41 89 ARG A CA 1
ATOM 639 C C . ARG A 1 89 ? -5.240 -1.732 6.317 1.00 50.41 89 ARG A C 1
ATOM 641 O O . ARG A 1 89 ? -5.546 -0.950 7.213 1.00 50.41 89 ARG A O 1
ATOM 648 N N . ARG A 1 90 ? -6.140 -2.501 5.691 1.00 49.00 90 ARG A N 1
ATOM 649 C CA . ARG A 1 90 ? -7.551 -2.596 6.109 1.00 49.00 90 ARG A CA 1
ATOM 650 C C . ARG A 1 90 ? -7.719 -3.462 7.358 1.00 49.00 90 ARG A C 1
ATOM 652 O O . ARG A 1 90 ? -8.506 -3.103 8.224 1.00 49.00 90 ARG A O 1
ATOM 659 N N . GLN A 1 91 ? -6.913 -4.514 7.509 1.00 50.66 91 GLN A N 1
ATOM 660 C CA . GLN A 1 91 ? -6.988 -5.418 8.661 1.00 50.66 91 GLN A CA 1
ATOM 661 C C . GLN A 1 91 ? -6.466 -4.791 9.964 1.00 50.66 91 GLN A C 1
ATOM 663 O O . GLN A 1 91 ? -7.114 -4.929 10.996 1.00 50.66 91 GLN A O 1
ATOM 668 N N . SER A 1 92 ? -5.351 -4.049 9.945 1.00 53.12 92 SER A N 1
ATOM 669 C CA . SER A 1 92 ? -4.778 -3.495 11.191 1.00 53.12 92 SER A CA 1
ATOM 670 C C . SER A 1 92 ? -5.632 -2.387 11.812 1.00 53.12 92 SER A C 1
ATOM 672 O O . SER A 1 92 ? -5.857 -2.396 13.017 1.00 53.12 92 SER A O 1
ATOM 674 N N . ASN A 1 93 ? -6.144 -1.452 11.003 1.00 56.78 93 ASN A N 1
ATOM 675 C CA . ASN A 1 93 ? -7.002 -0.381 11.520 1.00 56.78 93 ASN A CA 1
ATOM 676 C C . ASN A 1 93 ? -8.337 -0.936 12.033 1.00 56.78 93 ASN A C 1
ATOM 678 O O . ASN A 1 93 ? -8.872 -0.431 13.016 1.00 56.78 93 ASN A O 1
ATOM 682 N N . PHE A 1 94 ? -8.851 -1.984 11.382 1.00 62.38 94 PHE A N 1
ATOM 683 C CA . PHE A 1 94 ? -10.064 -2.667 11.804 1.00 62.38 94 PHE A CA 1
ATOM 684 C C . PHE A 1 94 ? -9.868 -3.369 13.151 1.00 62.38 94 PHE A C 1
ATOM 686 O O . PHE A 1 94 ? -10.592 -3.057 14.090 1.00 62.38 94 PHE A O 1
ATOM 693 N N . ILE A 1 95 ? -8.849 -4.223 13.292 1.00 64.19 95 ILE A N 1
ATOM 694 C CA . ILE A 1 95 ? -8.568 -4.948 14.544 1.00 64.19 95 ILE A CA 1
ATOM 695 C C . ILE A 1 95 ? -8.337 -3.977 15.712 1.00 64.19 95 ILE A C 1
ATOM 697 O O . ILE A 1 95 ? -8.886 -4.189 16.796 1.00 64.19 95 ILE A O 1
ATOM 701 N N . ASP A 1 96 ? -7.588 -2.890 15.497 1.00 63.81 96 ASP A N 1
ATOM 702 C CA . ASP A 1 96 ? -7.354 -1.882 16.535 1.00 63.81 96 ASP A CA 1
ATOM 703 C C . ASP A 1 96 ? -8.653 -1.153 16.917 1.00 63.81 96 ASP A C 1
ATOM 705 O O . ASP A 1 96 ? -8.943 -0.999 18.104 1.00 63.81 96 ASP A O 1
ATOM 709 N N . SER A 1 97 ? -9.475 -0.756 15.938 1.00 69.56 97 SER A N 1
ATOM 710 C CA . SER A 1 97 ? -10.766 -0.098 16.197 1.00 69.56 97 SER A CA 1
ATOM 711 C C . SER A 1 97 ? -11.757 -1.009 16.926 1.00 69.56 97 SER A C 1
ATOM 713 O O . SER A 1 97 ? -12.301 -0.614 17.953 1.00 69.56 97 SER A O 1
ATOM 715 N N . VAL A 1 98 ? -11.896 -2.262 16.485 1.00 69.06 98 VAL A N 1
ATOM 716 C CA . VAL A 1 98 ? -12.758 -3.282 17.095 1.00 69.06 98 VAL A CA 1
ATOM 717 C C . VAL A 1 98 ? -12.318 -3.556 18.529 1.00 69.06 98 VAL A C 1
ATOM 719 O O . VAL A 1 98 ? -13.136 -3.570 19.445 1.00 69.06 98 VAL A O 1
ATOM 722 N N . THR A 1 99 ? -11.012 -3.691 18.767 1.00 77.88 99 THR A N 1
ATOM 723 C CA . THR A 1 99 ? -10.477 -3.892 20.122 1.00 77.88 99 THR A CA 1
ATOM 724 C C . THR A 1 99 ? -10.772 -2.694 21.026 1.00 77.88 99 THR A C 1
ATOM 726 O O . THR A 1 99 ? -11.110 -2.863 22.202 1.00 77.88 99 THR A O 1
ATOM 729 N N . HIS A 1 100 ? -10.663 -1.473 20.498 1.00 80.31 100 HIS A N 1
ATOM 730 C CA . HIS A 1 100 ? -11.008 -0.257 21.230 1.00 80.31 100 HIS A CA 1
ATOM 731 C C . HIS A 1 100 ? -12.502 -0.175 21.556 1.00 80.31 100 HIS A C 1
ATOM 733 O O . HIS A 1 100 ? -12.852 0.177 22.687 1.00 80.31 100 HIS A O 1
ATOM 739 N N . GLU A 1 101 ? -13.363 -0.554 20.616 1.00 81.44 101 GLU A N 1
ATOM 740 C CA . GLU A 1 101 ? -14.810 -0.601 20.815 1.00 81.44 101 GLU A CA 1
ATOM 741 C C . GLU A 1 101 ? -15.222 -1.696 21.801 1.00 81.44 101 GLU A C 1
ATOM 743 O O . GLU A 1 101 ? -16.115 -1.458 22.604 1.00 81.44 101 GLU A O 1
ATOM 748 N N . PHE A 1 102 ? -14.520 -2.833 21.854 1.00 83.06 102 PHE A N 1
ATOM 749 C CA . PHE A 1 102 ? -14.788 -3.920 22.809 1.00 83.06 102 PHE A CA 1
ATOM 750 C C . PHE A 1 102 ? -14.332 -3.570 24.229 1.00 83.06 102 PHE A C 1
ATOM 752 O O . PHE A 1 102 ? -14.953 -3.960 25.220 1.00 83.06 102 PHE A O 1
ATOM 759 N N . LYS A 1 103 ? -13.232 -2.822 24.364 1.00 81.19 103 LYS A N 1
ATOM 760 C CA . LYS A 1 103 ? -12.670 -2.471 25.675 1.00 81.19 103 LYS A CA 1
ATOM 761 C C . LYS A 1 103 ? -13.598 -1.561 26.487 1.00 81.19 103 LYS A C 1
ATOM 763 O O . LYS A 1 103 ? -13.591 -1.645 27.715 1.00 81.19 103 LYS A O 1
ATOM 768 N N . SER A 1 104 ? -14.373 -0.708 25.819 1.00 85.56 104 SER A N 1
ATOM 769 C CA . SER A 1 104 ? -15.303 0.234 26.453 1.00 85.56 104 SER 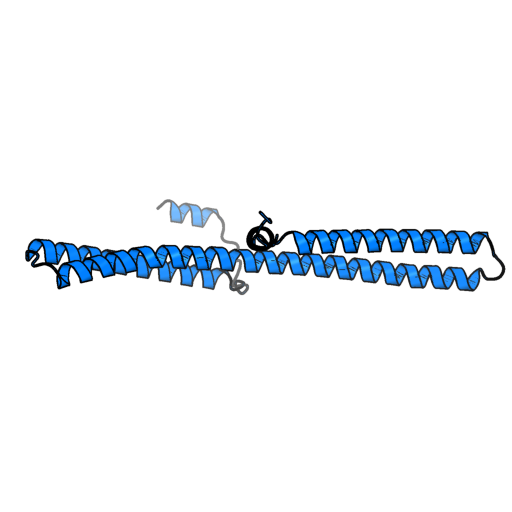A CA 1
ATOM 770 C C . SER A 1 104 ? -16.442 -0.457 27.237 1.00 85.56 104 SER A C 1
ATOM 772 O O . SER A 1 104 ? -16.497 -0.265 28.457 1.00 85.56 104 SER A O 1
ATOM 774 N N . PRO A 1 105 ? -17.283 -1.327 26.631 1.00 83.50 105 PRO A N 1
ATOM 775 C CA . PRO A 1 105 ? -18.351 -2.034 27.346 1.00 83.50 105 PRO A CA 1
ATOM 776 C C . PRO A 1 105 ? -17.800 -2.985 28.419 1.00 83.50 105 PRO A C 1
ATOM 778 O O . PRO A 1 105 ? -18.333 -3.053 29.524 1.00 83.50 105 PRO A O 1
ATOM 781 N N . ILE A 1 106 ? -16.658 -3.645 28.178 1.00 87.00 106 ILE A N 1
ATOM 782 C CA . ILE A 1 106 ? -16.014 -4.505 29.189 1.00 87.00 106 ILE A CA 1
ATOM 783 C C . ILE A 1 106 ? -15.589 -3.696 30.427 1.00 87.00 106 ILE A C 1
ATOM 785 O O . ILE A 1 106 ? -15.736 -4.160 31.562 1.00 87.00 106 ILE A O 1
ATOM 789 N N . ALA A 1 107 ? -15.057 -2.485 30.236 1.00 85.44 107 ALA A N 1
ATOM 790 C CA . ALA A 1 107 ? -14.684 -1.608 31.342 1.00 85.44 107 ALA A CA 1
ATOM 791 C C . ALA A 1 107 ? -15.914 -1.123 32.128 1.00 85.44 107 ALA A C 1
ATOM 793 O O . ALA A 1 107 ? -15.877 -1.133 33.360 1.00 85.44 107 ALA A O 1
ATOM 794 N N . SER A 1 108 ? -16.997 -0.763 31.432 1.00 87.38 108 SER A N 1
ATOM 795 C CA . SER A 1 108 ? -18.281 -0.372 32.030 1.00 87.38 108 SER A CA 1
ATOM 796 C C . SER A 1 108 ? -18.874 -1.491 32.896 1.00 87.38 108 SER A C 1
ATOM 798 O O . SER A 1 108 ? -19.116 -1.300 34.093 1.00 87.38 108 SER A O 1
ATOM 800 N N . MET A 1 109 ? -18.974 -2.709 32.358 1.00 87.25 109 MET A N 1
ATOM 801 C CA . MET A 1 109 ? -19.479 -3.873 33.091 1.00 87.25 109 MET A CA 1
ATOM 802 C C . MET A 1 109 ? -18.602 -4.218 34.306 1.00 87.25 109 MET A C 1
ATOM 804 O O . MET A 1 109 ? -19.109 -4.516 35.392 1.00 87.25 109 MET A O 1
ATOM 808 N N . LYS A 1 110 ? -17.273 -4.103 34.177 1.00 86.38 110 LYS A N 1
ATOM 809 C CA . LYS A 1 110 ? -16.343 -4.289 35.301 1.00 86.38 110 LYS A CA 1
ATOM 810 C C . LYS A 1 110 ? -16.543 -3.242 36.399 1.00 86.38 110 LYS A C 1
ATOM 812 O O . LYS A 1 110 ? -16.459 -3.594 37.575 1.00 86.38 110 LYS A O 1
ATOM 817 N N . LEU A 1 111 ? -16.809 -1.984 36.051 1.00 88.12 111 LEU A N 1
ATOM 818 C CA . LEU A 1 111 ? -17.108 -0.923 37.019 1.00 88.12 111 LEU A CA 1
ATOM 819 C C . LEU A 1 111 ? -18.440 -1.164 37.737 1.00 88.12 111 LEU A C 1
ATOM 821 O O . LEU A 1 111 ? -18.505 -0.986 38.957 1.00 88.12 111 LEU A O 1
ATOM 825 N N . CYS A 1 112 ? -19.467 -1.630 37.021 1.00 87.00 112 CYS A N 1
ATOM 826 C CA . CYS A 1 112 ? -20.744 -2.035 37.613 1.00 87.00 112 CYS A CA 1
ATOM 827 C C . CYS A 1 112 ? -20.529 -3.152 38.644 1.00 87.00 112 CYS A C 1
ATOM 829 O O . CYS A 1 112 ? -20.895 -3.000 39.809 1.00 87.00 112 CYS A O 1
ATOM 831 N N . LEU A 1 113 ? -19.815 -4.218 38.269 1.00 88.50 113 LEU A N 1
ATOM 832 C CA . LEU A 1 113 ? -19.473 -5.326 39.169 1.00 88.50 113 LEU A CA 1
ATOM 833 C C . LEU A 1 113 ? -18.632 -4.883 40.377 1.00 88.50 113 LEU A C 1
ATOM 835 O O . LEU A 1 113 ? -18.896 -5.301 41.505 1.00 88.50 113 LEU A O 1
ATOM 839 N N . GLN A 1 114 ? -17.637 -4.014 40.176 1.00 88.00 114 GLN A N 1
ATOM 840 C CA . GLN A 1 114 ? -16.833 -3.464 41.274 1.00 88.00 114 GLN A CA 1
ATOM 841 C C . GLN A 1 114 ? -17.671 -2.623 42.239 1.00 88.00 114 GLN A C 1
ATOM 843 O O . GLN A 1 114 ? -17.429 -2.665 43.446 1.00 88.00 114 GLN A O 1
ATOM 848 N N . THR A 1 115 ? -18.652 -1.882 41.726 1.00 88.12 115 THR A N 1
ATOM 849 C CA . THR A 1 115 ? -19.559 -1.060 42.533 1.00 88.12 115 THR A CA 1
ATOM 850 C C . THR A 1 115 ? -20.500 -1.939 43.346 1.00 88.12 115 THR A C 1
ATOM 852 O O . THR A 1 115 ? -20.563 -1.775 44.564 1.00 88.12 115 THR A O 1
ATOM 855 N N . LEU A 1 116 ? -21.125 -2.933 42.708 1.00 88.75 116 LEU A N 1
ATOM 856 C CA . LEU A 1 116 ? -21.978 -3.929 43.363 1.00 88.75 116 LEU A CA 1
ATOM 857 C C . LEU A 1 116 ? -21.233 -4.725 44.446 1.00 88.75 116 LEU A C 1
ATOM 859 O O . LEU A 1 116 ? -21.813 -5.062 45.472 1.00 88.75 116 LEU A O 1
ATOM 863 N N . SER A 1 117 ? -19.945 -5.018 44.237 1.00 84.12 117 SER A N 1
ATOM 864 C CA . SER A 1 117 ? -19.132 -5.768 45.201 1.00 84.12 117 SER A CA 1
ATOM 865 C C . SER A 1 117 ? -18.612 -4.923 46.370 1.00 84.12 117 SER A C 1
ATOM 867 O O . SER A 1 117 ? -18.308 -5.491 47.418 1.00 84.12 117 SER A O 1
ATOM 869 N N . ARG A 1 118 ? -18.431 -3.605 46.200 1.00 83.88 118 ARG A N 1
ATOM 870 C CA . ARG A 1 118 ? -17.796 -2.732 47.210 1.00 83.88 118 ARG A CA 1
ATOM 871 C C . ARG A 1 118 ? -18.768 -1.845 47.978 1.00 83.88 118 ARG A C 1
ATOM 873 O O . ARG A 1 118 ? -18.398 -1.360 49.044 1.00 83.88 118 ARG A O 1
ATOM 880 N N . ARG A 1 119 ? -19.963 -1.580 47.451 1.00 83.75 119 ARG A N 1
ATOM 881 C CA . ARG A 1 119 ? -20.963 -0.709 48.084 1.00 83.75 119 ARG A CA 1
ATOM 882 C C . ARG A 1 119 ? -22.242 -1.483 48.376 1.00 83.75 119 ARG A C 1
ATOM 884 O O . ARG A 1 119 ? -22.673 -2.294 47.567 1.00 83.75 119 ARG A O 1
ATOM 891 N N . GLN A 1 120 ? -22.873 -1.180 49.509 1.00 80.62 120 GLN A N 1
ATOM 892 C CA . GLN A 1 120 ? -24.279 -1.523 49.713 1.00 80.62 120 GLN A CA 1
ATOM 893 C C . GLN A 1 120 ? -25.116 -0.574 48.859 1.00 80.62 120 GLN A C 1
ATOM 895 O O . GLN A 1 120 ? -25.207 0.615 49.145 1.00 80.62 120 GLN A O 1
ATOM 900 N N . VAL A 1 121 ? -25.652 -1.117 47.775 1.00 84.69 121 VAL A N 1
ATOM 901 C CA . VAL A 1 121 ? -26.619 -0.469 46.886 1.00 84.69 121 VAL A CA 1
ATOM 902 C C . VAL A 1 121 ? -28.013 -0.994 47.200 1.00 84.69 121 VAL A C 1
ATOM 904 O O . VAL A 1 121 ? -28.171 -2.150 47.605 1.00 84.69 121 VAL A O 1
ATOM 907 N N . SER A 1 122 ? -29.022 -0.149 47.021 1.00 87.62 122 SER A N 1
ATOM 908 C CA . SER A 1 122 ? -30.423 -0.547 47.169 1.00 87.62 122 SER A CA 1
ATOM 909 C C . SER A 1 122 ? -30.823 -1.609 46.130 1.00 87.62 122 SER A C 1
ATOM 911 O O . SER A 1 122 ? -30.177 -1.767 45.093 1.00 87.62 122 SER A O 1
ATOM 913 N N . GLU A 1 123 ? -31.906 -2.350 46.389 1.00 84.94 123 GLU A N 1
ATOM 914 C CA . GLU A 1 123 ? -32.469 -3.320 45.427 1.00 84.94 123 GLU A CA 1
ATOM 915 C C . GLU A 1 123 ? -32.797 -2.670 44.069 1.00 84.94 123 GLU A C 1
ATOM 917 O O . GLU A 1 123 ? -32.562 -3.269 43.018 1.00 84.94 123 GLU A O 1
ATOM 922 N N . GLU A 1 124 ? -33.289 -1.429 44.084 1.00 85.56 124 GLU A N 1
ATOM 923 C CA . GLU A 1 124 ? -33.625 -0.660 42.880 1.00 85.56 124 GLU A CA 1
ATOM 924 C C . GLU A 1 124 ? -32.373 -0.291 42.073 1.00 85.56 124 GLU A C 1
ATOM 926 O O . GLU A 1 124 ? -32.315 -0.552 40.870 1.00 85.56 124 GLU A O 1
ATOM 931 N N . GLU A 1 125 ? -31.325 0.214 42.729 1.00 83.06 125 GLU A N 1
ATOM 932 C CA . GLU A 1 125 ? -30.040 0.500 42.077 1.00 83.06 125 GLU A CA 1
ATOM 933 C C . GLU A 1 125 ? -29.386 -0.775 41.539 1.00 83.06 125 GLU A C 1
ATOM 935 O O . GLU A 1 125 ? -28.851 -0.777 40.430 1.00 83.06 125 GLU A O 1
ATOM 940 N N . ARG A 1 126 ? -29.462 -1.887 42.283 1.00 86.50 126 ARG A N 1
ATOM 941 C CA . ARG A 1 126 ? -28.912 -3.180 41.858 1.00 86.50 126 ARG A CA 1
ATOM 942 C C . ARG A 1 126 ? -29.575 -3.681 40.574 1.00 86.50 126 ARG A C 1
ATOM 944 O O . ARG A 1 126 ? -28.874 -4.158 39.683 1.00 86.50 126 ARG A O 1
ATOM 951 N N . LYS A 1 127 ? -30.899 -3.536 40.448 1.00 87.25 127 LYS A N 1
ATOM 952 C CA . LYS A 1 127 ? -31.622 -3.829 39.197 1.00 87.25 127 LYS A CA 1
ATOM 953 C C . LYS A 1 127 ? -31.165 -2.927 38.050 1.00 87.25 127 LYS A C 1
ATOM 955 O O . LYS A 1 127 ? -30.976 -3.432 36.947 1.00 87.25 127 LYS A O 1
ATOM 960 N N . GLY A 1 128 ? -30.928 -1.642 38.315 1.00 86.75 128 GLY A N 1
ATOM 961 C CA . GLY A 1 128 ? -30.361 -0.710 37.335 1.00 86.75 128 GLY A CA 1
ATOM 962 C C . GLY A 1 128 ? -28.983 -1.149 36.831 1.00 86.75 128 GLY A C 1
ATOM 963 O O . GLY A 1 128 ? -28.766 -1.221 35.625 1.00 86.75 128 GLY A O 1
ATOM 964 N N . PHE A 1 129 ? -28.074 -1.535 37.733 1.00 87.19 129 PHE A N 1
ATOM 965 C CA . PHE A 1 129 ? -26.759 -2.067 37.356 1.00 87.19 129 PHE A CA 1
ATOM 966 C C . PHE A 1 129 ? -26.861 -3.341 36.512 1.00 87.19 129 PHE A C 1
ATOM 968 O O . PHE A 1 129 ? -26.144 -3.466 35.524 1.00 87.19 129 PHE A O 1
ATOM 975 N N . TYR A 1 130 ? -27.755 -4.273 36.858 1.00 87.62 130 TYR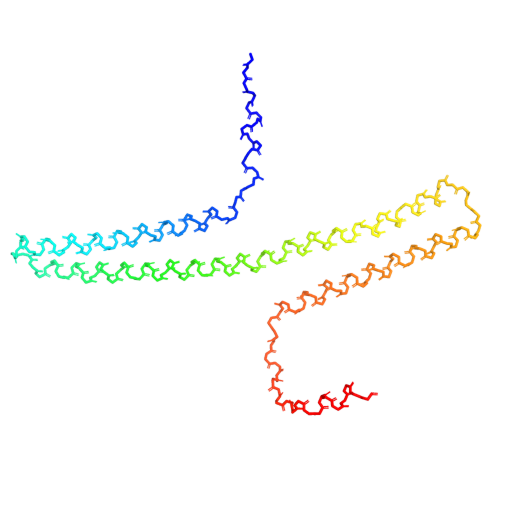 A N 1
ATOM 976 C CA . TYR A 1 130 ? -27.962 -5.472 36.040 1.00 87.62 130 TYR A CA 1
ATOM 977 C C . TYR A 1 130 ? -28.511 -5.152 34.651 1.00 87.62 130 TYR A C 1
ATOM 979 O O . TYR A 1 130 ? -28.079 -5.771 33.683 1.00 87.62 130 TYR A O 1
ATOM 987 N N . HIS A 1 131 ? -29.413 -4.176 34.538 1.00 89.81 131 HIS A N 1
ATOM 988 C CA . HIS A 1 131 ? -29.924 -3.734 33.244 1.00 89.81 131 HIS A CA 1
ATOM 989 C C . HIS A 1 131 ? -28.814 -3.135 32.370 1.00 89.81 131 HIS A C 1
ATOM 991 O O . HIS A 1 131 ? -28.652 -3.564 31.232 1.00 89.81 131 HIS A O 1
ATOM 997 N N . PHE A 1 132 ? -27.986 -2.242 32.925 1.00 86.44 132 PHE A N 1
ATOM 998 C CA . PHE A 1 132 ? -26.839 -1.676 32.203 1.00 86.44 132 PHE A CA 1
ATOM 999 C C . PHE A 1 132 ? -25.835 -2.742 31.758 1.00 86.44 132 PHE A C 1
ATOM 1001 O O . PHE A 1 132 ? -25.351 -2.706 30.632 1.00 86.44 132 PHE A O 1
ATOM 1008 N N . MET A 1 133 ? -25.540 -3.718 32.619 1.00 88.88 133 MET A N 1
ATOM 1009 C CA . MET A 1 133 ? -24.636 -4.811 32.262 1.00 88.88 133 MET A CA 1
ATOM 1010 C C . MET A 1 133 ? -25.195 -5.704 31.148 1.00 88.88 133 MET A C 1
ATOM 1012 O O . MET A 1 133 ? -24.423 -6.172 30.317 1.00 88.88 133 MET A O 1
ATOM 1016 N N . LEU A 1 134 ? -26.508 -5.961 31.136 1.00 89.44 134 LEU A N 1
ATOM 1017 C CA . LEU A 1 134 ? -27.158 -6.719 30.062 1.00 89.44 134 LEU A CA 1
ATOM 1018 C C . LEU A 1 134 ? -27.108 -5.958 28.735 1.00 89.44 134 LEU A C 1
ATOM 1020 O O . LEU A 1 134 ? -26.784 -6.549 27.713 1.00 89.44 134 LEU A O 1
ATOM 1024 N N . GLU A 1 135 ? -27.346 -4.647 28.758 1.00 89.50 135 GLU A N 1
ATOM 1025 C CA . GLU A 1 135 ? -27.253 -3.811 27.560 1.00 89.50 135 GLU A CA 1
ATOM 1026 C C . GLU A 1 135 ? -25.819 -3.764 26.999 1.00 89.50 135 GLU A C 1
ATOM 1028 O O . GLU A 1 135 ? -25.616 -3.876 25.790 1.00 89.50 135 GLU A O 1
ATOM 1033 N N . ASP A 1 136 ? -24.805 -3.663 27.866 1.00 88.94 136 ASP A N 1
ATOM 1034 C CA . ASP A 1 136 ? -23.396 -3.743 27.458 1.00 88.94 136 ASP A CA 1
ATOM 1035 C C . ASP A 1 136 ? -23.040 -5.116 26.852 1.00 88.94 136 ASP A C 1
ATOM 1037 O O . ASP A 1 136 ? -22.184 -5.190 25.965 1.00 88.94 136 ASP A O 1
ATOM 1041 N N . LEU A 1 137 ? -23.701 -6.196 27.290 1.00 88.44 137 LEU A N 1
ATOM 1042 C CA . LEU A 1 137 ? -23.533 -7.541 26.735 1.00 88.44 137 LEU A CA 1
ATOM 1043 C C . LEU A 1 137 ? -24.161 -7.662 25.336 1.00 88.44 137 LEU A C 1
ATOM 1045 O O . LEU A 1 137 ? -23.502 -8.161 24.426 1.00 88.44 137 LEU A O 1
ATOM 1049 N N . ASP A 1 138 ? -25.381 -7.153 25.144 1.00 89.00 138 ASP A N 1
ATOM 1050 C CA . ASP A 1 138 ? -26.060 -7.138 23.838 1.00 89.00 138 ASP A CA 1
ATOM 1051 C C . ASP A 1 138 ? -25.277 -6.313 22.808 1.00 89.00 138 ASP A C 1
ATOM 1053 O O . ASP A 1 138 ? -25.111 -6.716 21.655 1.00 89.00 138 ASP A O 1
ATOM 1057 N N . ARG A 1 139 ? -24.724 -5.169 23.227 1.00 87.12 139 ARG A N 1
ATOM 1058 C CA . ARG A 1 139 ? -23.842 -4.351 22.380 1.00 87.12 139 ARG A CA 1
ATOM 1059 C C . ARG A 1 139 ? -22.585 -5.112 21.967 1.00 87.12 139 ARG A C 1
ATOM 1061 O O . ARG A 1 139 ? -22.153 -4.997 20.820 1.00 87.12 139 ARG A O 1
ATOM 1068 N N . LEU A 1 140 ? -21.996 -5.888 22.878 1.00 88.75 140 LEU A N 1
ATOM 1069 C CA . LEU A 1 140 ? -20.840 -6.730 22.570 1.00 88.75 140 LEU A CA 1
ATOM 1070 C C . LEU A 1 140 ? -21.205 -7.823 21.552 1.00 88.75 140 LEU A C 1
ATOM 1072 O O . LEU A 1 140 ? -20.425 -8.078 20.637 1.00 88.75 140 LEU A O 1
ATOM 1076 N N . ASP A 1 141 ? -22.386 -8.429 21.672 1.00 84.88 141 ASP A N 1
ATOM 1077 C CA . ASP A 1 141 ? -22.867 -9.448 20.733 1.00 84.88 141 ASP A CA 1
ATOM 1078 C C . ASP A 1 141 ? -23.058 -8.876 19.317 1.00 84.88 141 ASP A C 1
ATOM 1080 O O . ASP A 1 141 ? -22.554 -9.426 18.335 1.00 84.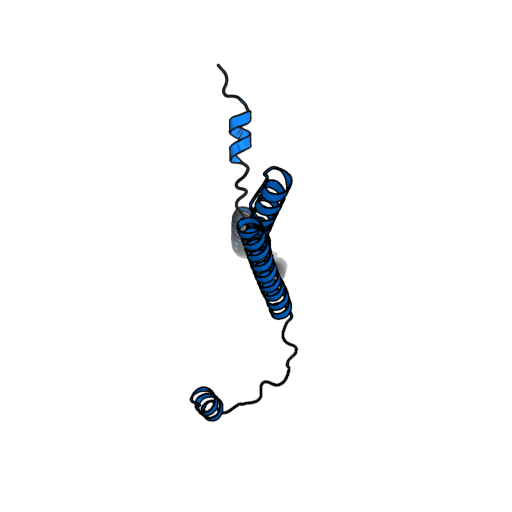88 141 ASP A O 1
ATOM 1084 N N . GLN A 1 142 ? -23.675 -7.696 19.199 1.00 85.44 142 GLN A N 1
ATOM 1085 C CA . GLN A 1 142 ? -23.806 -6.982 17.920 1.00 85.44 142 GLN A CA 1
ATOM 1086 C C . GLN A 1 142 ? -22.445 -6.670 17.288 1.00 85.44 142 GLN A C 1
ATOM 1088 O O . GLN A 1 142 ? -22.240 -6.879 16.090 1.00 85.44 142 GLN A O 1
ATOM 1093 N N . LEU A 1 143 ? -21.493 -6.209 18.100 1.00 83.12 143 LEU A N 1
ATOM 1094 C CA . LEU A 1 143 ? -20.126 -5.933 17.675 1.00 83.12 143 LEU A CA 1
ATOM 1095 C C . LEU A 1 143 ? -19.413 -7.198 17.159 1.00 83.12 143 LEU A C 1
ATOM 1097 O O . LEU A 1 143 ? -18.749 -7.148 16.122 1.00 83.12 143 LEU A O 1
ATOM 1101 N N . VAL A 1 144 ? -19.585 -8.347 17.818 1.00 81.69 144 VAL A N 1
ATOM 1102 C CA . VAL A 1 144 ? -19.061 -9.644 17.349 1.00 81.69 144 VAL A CA 1
ATOM 1103 C C . VAL A 1 144 ? -19.688 -10.044 16.012 1.00 81.69 144 VAL A C 1
ATOM 1105 O O . VAL A 1 144 ? -18.968 -10.445 15.095 1.00 81.69 144 VAL A O 1
ATOM 1108 N N . ASN A 1 145 ? -21.003 -9.883 15.863 1.00 80.06 145 ASN A N 1
ATOM 1109 C CA . ASN A 1 145 ? -21.709 -10.190 14.619 1.00 80.06 145 ASN A CA 1
ATOM 1110 C C . ASN A 1 145 ? -21.231 -9.314 13.451 1.00 80.06 145 ASN A C 1
ATOM 1112 O O . ASN A 1 145 ? -20.988 -9.830 12.359 1.00 80.06 145 ASN A O 1
ATOM 1116 N N . HIS A 1 146 ? -21.002 -8.017 13.675 1.00 79.81 146 HIS A N 1
ATOM 1117 C CA . HIS A 1 146 ? -20.412 -7.129 12.668 1.00 79.81 146 HIS A CA 1
ATOM 1118 C C . HIS A 1 146 ? -19.000 -7.565 12.258 1.00 79.81 146 HIS A C 1
ATOM 1120 O O . HIS A 1 146 ? -18.667 -7.537 11.073 1.00 79.81 146 HIS A O 1
ATOM 1126 N N . VAL A 1 147 ? -18.180 -8.017 13.210 1.00 78.12 147 VAL A N 1
ATOM 1127 C CA . VAL A 1 147 ? -16.826 -8.514 12.923 1.00 78.12 147 VAL A CA 1
ATOM 1128 C C . VAL A 1 147 ? -16.855 -9.807 12.109 1.00 78.12 147 VAL A C 1
ATOM 1130 O O . VAL A 1 147 ? -16.109 -9.939 11.138 1.00 78.12 147 VAL A O 1
ATOM 1133 N N . LEU A 1 148 ? -17.740 -10.743 12.454 1.00 75.50 148 LEU A N 1
ATOM 1134 C CA . LEU A 1 148 ? -17.923 -11.992 11.712 1.00 75.50 148 LEU A CA 1
ATOM 1135 C C . LEU A 1 148 ? -18.468 -11.747 10.297 1.00 75.50 148 LEU A C 1
ATOM 1137 O O . LEU A 1 148 ? -18.003 -12.377 9.346 1.00 75.50 148 LEU A O 1
ATOM 1141 N N . ALA A 1 149 ? -19.411 -10.814 10.137 1.00 71.06 149 ALA A N 1
ATOM 1142 C CA . ALA A 1 149 ? -19.942 -10.418 8.835 1.00 71.06 149 ALA A CA 1
ATOM 1143 C C . ALA A 1 149 ? -18.864 -9.768 7.952 1.00 71.06 149 ALA A C 1
ATOM 1145 O O . ALA A 1 149 ? -18.727 -10.130 6.783 1.00 71.06 149 ALA A O 1
ATOM 1146 N N . ALA A 1 150 ? -18.044 -8.877 8.519 1.00 67.19 150 ALA A N 1
ATOM 1147 C CA . ALA A 1 150 ? -16.914 -8.276 7.815 1.00 67.19 150 ALA A CA 1
ATOM 1148 C C . ALA A 1 150 ? -15.891 -9.332 7.358 1.00 67.19 150 ALA A C 1
ATOM 1150 O O . ALA A 1 150 ? -15.441 -9.291 6.216 1.00 67.19 150 ALA A O 1
ATOM 1151 N N . GLY A 1 151 ? -15.584 -10.325 8.201 1.00 64.50 151 GLY A N 1
ATOM 1152 C CA . GLY A 1 151 ? -14.690 -11.430 7.837 1.00 64.50 151 GLY A CA 1
ATOM 1153 C C . GLY A 1 151 ? -15.227 -12.335 6.719 1.00 64.50 151 GLY A C 1
ATOM 1154 O O . GLY A 1 151 ? -14.444 -12.898 5.958 1.00 64.50 151 GLY A O 1
ATOM 1155 N N . ARG A 1 152 ? -16.554 -12.458 6.579 1.00 62.97 152 ARG A N 1
ATOM 1156 C CA . ARG A 1 152 ? -17.188 -13.210 5.482 1.00 62.97 152 ARG A CA 1
ATOM 1157 C C . ARG A 1 152 ? -17.115 -12.479 4.141 1.00 62.97 152 ARG A C 1
ATOM 1159 O O . ARG A 1 152 ? -16.892 -13.132 3.129 1.00 62.97 152 ARG A O 1
ATOM 1166 N N . LEU A 1 153 ? -17.252 -11.152 4.136 1.00 58.62 153 LEU A N 1
ATOM 1167 C CA . LEU A 1 153 ? -17.196 -10.322 2.921 1.00 58.62 153 LEU A CA 1
ATOM 1168 C C . LEU A 1 153 ? -15.805 -10.283 2.260 1.00 58.62 153 LEU A C 1
ATOM 1170 O O . LEU A 1 153 ? -15.708 -9.988 1.072 1.00 58.62 153 LEU A O 1
ATOM 1174 N N . ASP A 1 154 ? -14.739 -10.590 3.005 1.00 54.00 154 ASP A N 1
ATOM 1175 C CA . ASP A 1 154 ? -13.371 -10.712 2.473 1.00 54.00 154 ASP A CA 1
ATOM 1176 C C . ASP A 1 154 ? -13.109 -12.064 1.777 1.00 54.00 154 ASP A C 1
ATOM 1178 O O . ASP A 1 154 ? -12.069 -12.241 1.133 1.00 54.00 154 ASP A O 1
ATOM 1182 N N . THR A 1 155 ? -14.038 -13.022 1.873 1.00 51.69 155 THR A N 1
ATOM 1183 C CA . THR A 1 155 ? -13.998 -14.225 1.034 1.00 51.69 155 THR A CA 1
ATOM 1184 C C . THR A 1 155 ? -14.485 -13.811 -0.353 1.00 51.69 155 THR A C 1
ATOM 1186 O O . THR A 1 155 ? -15.575 -13.242 -0.434 1.00 51.69 155 THR A O 1
ATOM 1189 N N . PRO A 1 156 ? -13.715 -14.034 -1.441 1.00 49.03 156 PRO A N 1
ATOM 1190 C CA . PRO A 1 156 ? -14.229 -13.820 -2.786 1.00 49.03 156 PRO A CA 1
ATOM 1191 C C . PRO A 1 156 ? -15.538 -14.585 -2.866 1.00 49.03 156 PRO A C 1
ATOM 1193 O O . PRO A 1 156 ? -15.526 -15.794 -2.640 1.00 49.03 156 PRO A O 1
ATOM 1196 N N . LEU A 1 157 ? -16.644 -13.871 -3.087 1.00 54.19 157 LEU A N 1
ATOM 1197 C CA . LEU A 1 157 ? -17.910 -14.507 -3.401 1.00 54.19 157 LEU A CA 1
ATOM 1198 C C . LEU A 1 157 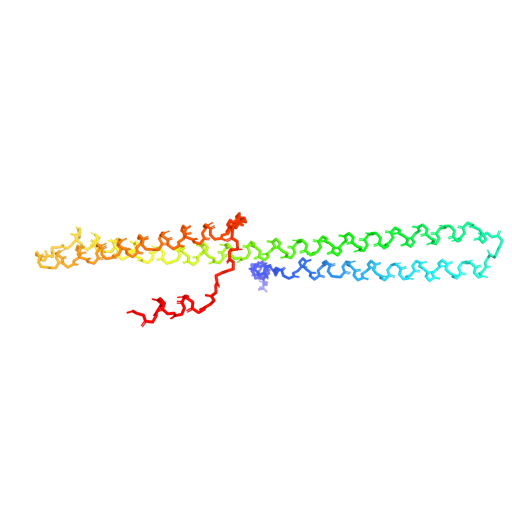? -17.582 -15.474 -4.536 1.00 54.19 157 LEU A C 1
ATOM 1200 O O . LEU A 1 157 ? -17.153 -15.044 -5.611 1.00 54.19 157 LEU A O 1
ATOM 1204 N N . GLU A 1 158 ? -17.655 -16.775 -4.246 1.00 52.03 158 GLU A N 1
ATOM 1205 C CA . GLU A 1 158 ? -17.781 -17.762 -5.304 1.00 52.03 158 GLU A CA 1
ATOM 1206 C C . GLU A 1 158 ? -18.909 -17.253 -6.197 1.00 52.03 158 GLU A C 1
ATOM 1208 O O . GLU A 1 158 ? -19.865 -16.662 -5.694 1.00 52.03 158 GLU A O 1
ATOM 1213 N N . ASP A 1 159 ? -18.693 -17.360 -7.503 1.00 49.75 159 ASP A N 1
ATOM 1214 C CA . ASP A 1 159 ? -19.534 -16.885 -8.601 1.00 49.75 159 ASP A CA 1
ATOM 1215 C C . ASP A 1 159 ? -20.936 -17.517 -8.528 1.00 49.75 159 ASP A C 1
ATOM 1217 O O . ASP A 1 159 ? -21.306 -18.382 -9.318 1.00 49.75 159 ASP A O 1
ATOM 1221 N N . ASP A 1 160 ? -21.690 -17.156 -7.495 1.00 49.50 160 ASP A N 1
ATOM 1222 C CA . ASP A 1 160 ? -23.013 -17.659 -7.191 1.00 49.50 160 ASP A CA 1
ATOM 1223 C C . ASP A 1 160 ? -23.975 -16.739 -7.931 1.00 49.50 160 ASP A C 1
ATOM 1225 O O . ASP A 1 160 ? -24.423 -15.711 -7.428 1.00 49.50 160 ASP A O 1
ATOM 1229 N N . GLY A 1 161 ? -24.158 -17.075 -9.209 1.00 48.81 161 GLY A N 1
ATOM 1230 C CA . GLY A 1 161 ? -25.262 -16.640 -10.051 1.00 48.81 161 GLY A CA 1
ATOM 1231 C C . GLY A 1 161 ? -25.532 -15.141 -10.026 1.00 48.81 161 GLY A C 1
ATOM 1232 O O . GLY A 1 161 ? -26.496 -14.694 -9.409 1.00 48.81 161 GLY A O 1
ATOM 1233 N N . VAL A 1 162 ? -24.755 -14.365 -10.788 1.00 48.34 162 VAL A N 1
ATOM 1234 C CA . VAL A 1 162 ? -25.236 -13.062 -11.270 1.00 48.34 162 VAL A CA 1
ATOM 1235 C C . VAL A 1 162 ? -26.433 -13.328 -12.188 1.00 48.34 162 VAL A C 1
ATOM 1237 O O . VAL A 1 162 ? -26.291 -13.511 -13.395 1.00 48.34 162 VAL A O 1
ATOM 1240 N N . GLU A 1 163 ? -27.617 -13.424 -11.599 1.00 59.16 163 GLU A N 1
ATOM 1241 C CA . GLU A 1 163 ? -28.879 -13.496 -12.318 1.00 59.16 163 GLU A CA 1
ATOM 1242 C C . GLU A 1 163 ? -29.283 -12.062 -12.689 1.00 59.16 163 GLU A C 1
ATOM 1244 O O . GLU A 1 163 ? -29.252 -11.160 -11.848 1.00 59.16 163 GLU A O 1
ATOM 1249 N N . GLU A 1 164 ? -29.603 -11.815 -13.964 1.00 50.12 164 GLU A N 1
ATOM 1250 C CA . GLU A 1 164 ? -30.143 -10.527 -14.415 1.00 50.12 164 GLU A CA 1
ATOM 1251 C C . GLU A 1 164 ? -31.519 -10.307 -13.772 1.00 50.12 164 GLU A C 1
ATOM 1253 O O . GLU A 1 164 ? -32.565 -10.635 -14.332 1.00 50.12 164 GLU A O 1
ATOM 1258 N N . VAL A 1 165 ? -31.530 -9.745 -12.567 1.00 60.12 165 VAL A N 1
ATOM 1259 C CA . VAL A 1 165 ? -32.762 -9.308 -11.919 1.00 60.12 165 VAL A CA 1
ATOM 1260 C C . VAL A 1 165 ? -33.134 -7.948 -12.499 1.00 60.12 165 VAL A C 1
ATOM 1262 O O . VAL A 1 165 ? -32.413 -6.959 -12.343 1.00 60.12 165 VAL A O 1
ATOM 1265 N N . GLY A 1 166 ? -34.273 -7.890 -13.190 1.00 57.28 166 GLY A N 1
ATOM 1266 C CA . GLY A 1 166 ? -34.834 -6.640 -13.686 1.00 57.28 166 GLY A CA 1
ATOM 1267 C C . GLY A 1 166 ? -35.033 -5.654 -12.535 1.00 57.28 166 GLY A C 1
ATOM 1268 O O . GLY A 1 166 ? -35.811 -5.903 -11.624 1.00 57.28 166 GLY A O 1
ATOM 1269 N N . LEU A 1 167 ? -34.352 -4.507 -12.585 1.00 60.59 167 LEU A N 1
ATOM 1270 C CA . LEU A 1 167 ? -34.348 -3.495 -11.516 1.00 60.59 167 LEU A CA 1
ATOM 1271 C C . LEU A 1 167 ? -35.761 -3.041 -11.081 1.00 60.59 167 LEU A C 1
ATOM 1273 O O . LEU A 1 167 ? -35.947 -2.570 -9.962 1.00 60.59 167 LEU A O 1
ATOM 1277 N N . HIS A 1 168 ? -36.751 -3.192 -11.968 1.00 68.56 168 HIS A N 1
ATOM 1278 C CA . HIS A 1 168 ? -38.152 -2.844 -11.735 1.00 68.56 168 HIS A CA 1
ATOM 1279 C C . HIS A 1 168 ? -38.814 -3.689 -10.636 1.00 68.56 168 HIS A C 1
ATOM 1281 O O . HIS A 1 168 ? -39.547 -3.134 -9.823 1.00 68.56 168 HIS A O 1
ATOM 1287 N N . THR A 1 169 ? -38.553 -5.000 -10.566 1.00 66.25 169 THR A N 1
ATOM 1288 C CA . THR A 1 169 ? -39.181 -5.876 -9.557 1.00 66.25 169 THR A CA 1
ATOM 1289 C C . THR A 1 169 ? -38.661 -5.596 -8.150 1.00 66.25 169 THR A C 1
ATOM 1291 O O . THR A 1 169 ? -39.445 -5.567 -7.209 1.00 66.25 169 THR A O 1
ATOM 1294 N N . VAL A 1 170 ? -37.367 -5.292 -8.004 1.00 71.88 170 VAL A N 1
ATOM 1295 C CA . VAL A 1 170 ? -36.765 -4.948 -6.699 1.00 71.88 170 VAL A CA 1
ATOM 1296 C C . VAL A 1 170 ? -37.283 -3.598 -6.183 1.00 71.88 170 VAL A C 1
ATOM 1298 O O . VAL A 1 170 ? -37.473 -3.412 -4.983 1.00 71.88 170 VAL A O 1
ATOM 1301 N N . LEU A 1 171 ? -37.545 -2.652 -7.091 1.00 72.00 171 LEU A N 1
ATOM 1302 C CA . LEU A 1 171 ? -38.090 -1.338 -6.743 1.00 72.00 171 LEU A CA 1
ATOM 1303 C C . LEU A 1 171 ? -39.553 -1.400 -6.282 1.00 72.00 171 LEU A C 1
ATOM 1305 O O . LEU A 1 171 ? -39.921 -0.638 -5.393 1.00 72.00 171 LEU A O 1
ATOM 1309 N N . GLU A 1 172 ? -40.373 -2.291 -6.845 1.00 72.88 172 GLU A N 1
ATOM 1310 C CA . GLU A 1 172 ? -41.752 -2.499 -6.377 1.00 72.88 172 GLU A CA 1
ATOM 1311 C C . GLU A 1 172 ? -41.806 -3.211 -5.020 1.00 72.88 172 GLU A C 1
ATOM 1313 O O . GLU A 1 172 ? -42.635 -2.862 -4.183 1.00 72.88 172 GLU A O 1
ATOM 1318 N N . GLU A 1 173 ? -40.900 -4.155 -4.765 1.00 71.81 173 GLU A N 1
ATOM 1319 C CA . GLU A 1 173 ? -40.876 -4.927 -3.518 1.00 71.81 173 GLU A CA 1
ATOM 1320 C C . GLU A 1 173 ? -40.368 -4.109 -2.317 1.00 71.81 173 GLU A C 1
ATOM 1322 O O . GLU A 1 173 ? -40.843 -4.292 -1.201 1.00 71.81 173 GLU A O 1
ATOM 1327 N N . CYS A 1 174 ? -39.465 -3.144 -2.532 1.00 67.94 174 CYS A N 1
ATOM 1328 C CA . CYS A 1 174 ? -39.037 -2.204 -1.487 1.00 67.94 174 CYS A CA 1
ATOM 1329 C C . CYS A 1 174 ? -40.017 -1.042 -1.241 1.00 67.94 174 CYS A C 1
ATOM 1331 O O . CYS A 1 174 ? -39.842 -0.303 -0.271 1.00 67.94 174 CYS A O 1
ATOM 1333 N N . ALA A 1 175 ? -40.995 -0.830 -2.127 1.00 62.22 175 ALA A N 1
ATOM 1334 C CA . ALA A 1 175 ? -41.985 0.242 -2.006 1.00 62.22 175 ALA A CA 1
ATOM 1335 C C . ALA A 1 175 ? -43.277 -0.189 -1.280 1.00 62.22 175 ALA A C 1
ATOM 1337 O O . ALA A 1 175 ? -44.145 0.660 -1.057 1.00 62.22 175 ALA A O 1
ATOM 1338 N N . ALA A 1 176 ? -43.399 -1.473 -0.925 1.00 46.84 176 ALA A N 1
ATOM 1339 C CA . ALA A 1 176 ? -44.484 -2.041 -0.121 1.00 46.84 176 ALA A CA 1
ATOM 1340 C C . ALA A 1 176 ? -44.128 -2.071 1.374 1.00 46.84 176 ALA A C 1
ATOM 1342 O O . ALA A 1 176 ? -45.048 -1.827 2.190 1.00 46.84 176 ALA A O 1
#